Protein AF-A0A6M6JNQ4-F1 (afdb_monomer)

Structure (mmCIF, N/CA/C/O backbone):
data_AF-A0A6M6JNQ4-F1
#
_entry.id   AF-A0A6M6JNQ4-F1
#
loop_
_atom_site.group_PDB
_atom_site.id
_atom_site.type_symbol
_atom_site.label_atom_id
_atom_site.label_alt_id
_atom_site.label_comp_id
_atom_site.label_asym_id
_atom_site.label_entity_id
_atom_site.label_seq_id
_atom_site.pdbx_PDB_ins_code
_atom_site.Cartn_x
_atom_site.Cartn_y
_atom_site.Cartn_z
_atom_site.occupancy
_atom_site.B_iso_or_equiv
_atom_site.auth_seq_id
_atom_site.auth_comp_id
_atom_site.auth_asym_id
_atom_site.auth_atom_id
_atom_site.pdbx_PDB_model_num
ATOM 1 N N . MET A 1 1 ? 28.842 7.519 -30.027 1.00 63.94 1 MET A N 1
ATOM 2 C CA . MET A 1 1 ? 27.391 7.790 -29.878 1.00 63.94 1 MET A CA 1
ATOM 3 C C . MET A 1 1 ? 26.621 6.538 -29.462 1.00 63.94 1 MET A C 1
ATOM 5 O O . MET A 1 1 ? 26.000 6.592 -28.413 1.00 63.94 1 MET A O 1
ATOM 9 N N . LYS A 1 2 ? 26.711 5.414 -30.199 1.00 70.25 2 LYS A N 1
ATOM 10 C CA . LYS A 1 2 ? 26.068 4.129 -29.838 1.00 70.25 2 LYS A CA 1
ATOM 11 C C . LYS A 1 2 ? 26.376 3.657 -28.403 1.00 70.25 2 LYS A C 1
ATOM 13 O O . LYS A 1 2 ? 25.446 3.367 -27.665 1.00 70.25 2 LYS A O 1
ATOM 18 N N . GLU A 1 3 ? 27.641 3.675 -27.976 1.00 72.00 3 GLU A N 1
ATOM 19 C CA . GLU A 1 3 ? 28.009 3.236 -26.615 1.00 72.00 3 GLU A CA 1
ATOM 20 C C . GLU A 1 3 ? 27.429 4.109 -25.495 1.00 72.00 3 GLU A C 1
ATOM 22 O O . GLU A 1 3 ? 26.995 3.590 -24.475 1.00 72.00 3 GLU A O 1
ATOM 27 N N . ILE A 1 4 ? 27.339 5.426 -25.703 1.00 77.56 4 ILE A N 1
ATOM 28 C CA . ILE A 1 4 ? 26.764 6.359 -24.718 1.00 77.56 4 ILE A CA 1
ATOM 29 C C . ILE A 1 4 ? 25.262 6.091 -24.533 1.00 77.56 4 ILE A C 1
ATOM 31 O O . ILE A 1 4 ? 24.752 6.177 -23.420 1.00 77.56 4 ILE A O 1
ATOM 35 N N . VAL A 1 5 ? 24.554 5.743 -25.612 1.00 78.62 5 VAL A N 1
ATOM 36 C CA . VAL A 1 5 ? 23.125 5.397 -25.556 1.00 78.62 5 VAL A CA 1
ATOM 37 C C . VAL A 1 5 ? 22.916 4.068 -24.827 1.00 78.62 5 VAL A C 1
ATOM 39 O O . VAL A 1 5 ? 22.045 3.996 -23.969 1.00 78.62 5 VAL A O 1
ATOM 42 N N . MET A 1 6 ? 23.742 3.051 -25.101 1.00 77.19 6 MET A N 1
ATOM 43 C CA . MET A 1 6 ? 23.665 1.754 -24.408 1.00 77.19 6 MET A CA 1
ATOM 44 C C . MET A 1 6 ? 23.973 1.883 -22.913 1.00 77.19 6 MET A C 1
ATOM 46 O O . MET A 1 6 ? 23.248 1.332 -22.091 1.00 77.19 6 MET A O 1
ATOM 50 N N . ALA A 1 7 ? 25.006 2.653 -22.558 1.00 78.56 7 ALA A N 1
ATOM 51 C CA . ALA A 1 7 ? 25.358 2.914 -21.166 1.00 78.56 7 ALA A CA 1
ATOM 52 C C . ALA A 1 7 ? 24.246 3.671 -20.423 1.00 78.56 7 ALA A C 1
ATOM 54 O O . ALA A 1 7 ? 23.930 3.334 -19.289 1.00 78.56 7 ALA A O 1
ATOM 55 N N . ARG A 1 8 ? 23.614 4.668 -21.060 1.00 77.56 8 ARG A N 1
ATOM 56 C CA . ARG A 1 8 ? 22.507 5.425 -20.452 1.00 77.56 8 ARG A CA 1
ATOM 57 C C . ARG A 1 8 ? 21.270 4.562 -20.210 1.00 77.56 8 ARG A C 1
ATOM 59 O O . ARG A 1 8 ? 20.615 4.743 -19.192 1.00 77.56 8 ARG A O 1
ATOM 66 N N . ILE A 1 9 ? 20.954 3.676 -21.151 1.00 73.75 9 ILE A N 1
ATOM 67 C CA . ILE A 1 9 ? 19.813 2.766 -21.043 1.00 73.75 9 ILE A CA 1
ATOM 68 C C . ILE A 1 9 ? 20.052 1.782 -19.890 1.00 73.75 9 ILE A C 1
ATOM 70 O O . ILE A 1 9 ? 19.277 1.806 -18.946 1.00 73.75 9 ILE A O 1
ATOM 74 N N . GLY A 1 10 ? 21.197 1.086 -19.860 1.00 74.50 10 GLY A N 1
ATOM 75 C CA . GLY A 1 10 ? 21.513 0.140 -18.777 1.00 74.50 10 GLY A CA 1
ATOM 76 C C . GLY A 1 10 ? 21.550 0.750 -17.369 1.00 74.50 10 GLY A C 1
ATOM 77 O O . GLY A 1 10 ? 21.213 0.084 -16.397 1.00 74.50 10 GLY A O 1
ATOM 78 N N . VAL A 1 11 ? 21.911 2.031 -17.236 1.00 80.31 11 VAL A N 1
ATOM 79 C CA . VAL A 1 11 ? 21.810 2.747 -15.950 1.00 80.31 11 VAL A CA 1
ATOM 80 C C . VAL A 1 11 ? 20.349 2.942 -15.527 1.00 80.31 11 VAL A C 1
ATOM 82 O O . VAL A 1 11 ? 20.041 2.882 -14.341 1.00 80.31 11 VAL A O 1
ATOM 85 N N . GLN A 1 12 ? 19.443 3.156 -16.482 1.00 78.44 12 GLN A N 1
ATOM 86 C CA . GLN A 1 12 ? 18.033 3.421 -16.211 1.00 78.44 12 GLN A CA 1
ATOM 87 C C . GLN A 1 12 ? 17.273 2.168 -15.750 1.00 78.44 12 GLN A C 1
ATOM 89 O O . GLN A 1 12 ? 16.440 2.278 -14.851 1.00 78.44 12 GLN A O 1
ATOM 94 N N . SER A 1 13 ? 17.546 0.986 -16.318 1.00 77.06 13 SER A N 1
ATOM 95 C CA . SER A 1 13 ? 16.943 -0.268 -15.829 1.00 77.06 13 SER A CA 1
ATOM 96 C C . SER A 1 13 ? 17.433 -0.647 -14.434 1.00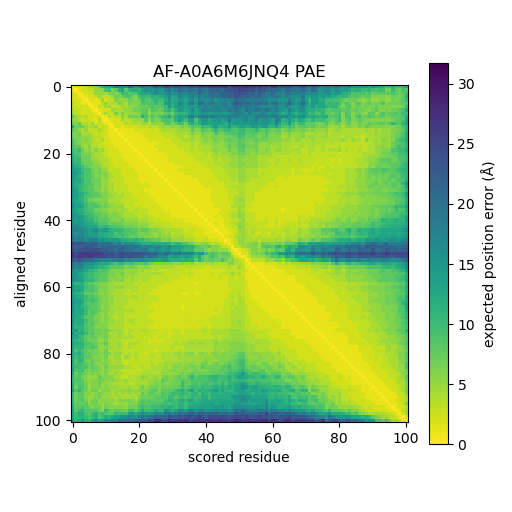 77.06 13 SER A C 1
ATOM 98 O O . SER A 1 13 ? 16.626 -1.070 -13.606 1.00 77.06 13 SER A O 1
ATOM 100 N N . GLU A 1 14 ? 18.722 -0.451 -14.144 1.00 81.31 14 GLU A N 1
ATOM 101 C CA . GLU A 1 14 ? 19.283 -0.696 -12.812 1.00 81.31 14 GLU A CA 1
ATOM 102 C C . GLU A 1 14 ? 18.672 0.243 -11.763 1.00 81.31 14 GLU A C 1
ATOM 104 O O . GLU A 1 14 ? 18.224 -0.210 -10.710 1.00 81.31 14 GLU A O 1
ATOM 109 N N . GLU A 1 15 ? 18.554 1.537 -12.079 1.00 84.50 15 GLU A N 1
ATOM 110 C CA . GLU A 1 15 ? 17.893 2.513 -11.207 1.00 84.50 15 GLU A CA 1
ATOM 111 C C . GLU A 1 15 ? 16.427 2.126 -10.948 1.00 84.50 15 GLU A C 1
ATOM 113 O O . GLU A 1 15 ? 15.974 2.155 -9.803 1.00 84.50 15 GLU A O 1
ATOM 118 N N . LEU A 1 16 ? 15.690 1.691 -11.979 1.00 82.62 16 LEU A N 1
ATOM 119 C CA . LEU A 1 16 ? 14.311 1.212 -11.828 1.00 82.62 16 LEU A CA 1
ATOM 120 C C . LEU A 1 16 ? 14.209 -0.023 -10.924 1.00 82.62 16 LEU A C 1
ATOM 122 O O . LEU A 1 16 ? 13.314 -0.078 -10.079 1.00 82.62 16 LEU A O 1
ATOM 126 N N . ARG A 1 17 ? 15.123 -0.989 -11.061 1.00 82.44 17 ARG A N 1
ATOM 127 C CA . ARG A 1 17 ? 15.189 -2.179 -10.198 1.00 82.44 17 ARG A CA 1
ATOM 128 C C . ARG A 1 17 ? 15.449 -1.811 -8.744 1.00 82.44 17 ARG A C 1
ATOM 130 O O . ARG A 1 17 ? 14.775 -2.312 -7.841 1.00 82.44 17 ARG A O 1
ATOM 137 N N . GLU A 1 18 ? 16.395 -0.906 -8.515 1.00 87.44 18 GLU A N 1
ATOM 138 C CA . GLU A 1 18 ? 16.707 -0.420 -7.177 1.00 87.44 18 GLU A CA 1
ATOM 139 C C . GLU A 1 18 ? 15.492 0.278 -6.547 1.00 87.44 18 GLU A C 1
ATOM 141 O O . GLU A 1 18 ? 15.141 -0.006 -5.398 1.00 87.44 18 GLU A O 1
ATOM 146 N N . GLN A 1 19 ? 14.808 1.152 -7.295 1.00 86.12 19 GLN A N 1
ATOM 147 C CA . GLN A 1 19 ? 13.601 1.819 -6.802 1.00 86.12 19 GLN A CA 1
ATOM 148 C C . GLN A 1 19 ? 12.446 0.835 -6.556 1.00 86.12 19 GLN A C 1
ATOM 150 O O . GLN A 1 19 ? 11.778 0.956 -5.530 1.00 86.12 19 GLN A O 1
ATOM 155 N N . SER A 1 20 ? 12.240 -0.163 -7.428 1.00 84.31 20 SER A N 1
ATOM 156 C CA . SER A 1 20 ? 11.249 -1.239 -7.231 1.00 84.31 20 SER A CA 1
ATOM 157 C C . SER A 1 20 ? 11.480 -1.965 -5.901 1.00 84.31 20 SER A C 1
ATOM 159 O O . SER A 1 20 ? 10.584 -2.041 -5.057 1.00 84.31 20 SER A O 1
ATOM 161 N N . SER A 1 21 ? 12.722 -2.396 -5.654 1.00 86.69 21 SER A N 1
ATOM 162 C CA . SER A 1 21 ? 13.121 -3.067 -4.411 1.00 86.69 21 SER A CA 1
ATOM 163 C C . SER A 1 21 ? 12.893 -2.189 -3.175 1.00 86.69 21 SER A C 1
ATOM 165 O O . SER A 1 21 ? 12.316 -2.637 -2.180 1.00 86.69 21 SER A O 1
ATOM 167 N N . ARG A 1 22 ? 13.269 -0.904 -3.242 1.00 88.81 22 ARG A N 1
ATOM 168 C CA . ARG A 1 22 ? 13.029 0.064 -2.158 1.00 88.81 22 ARG A CA 1
ATOM 169 C C . ARG A 1 22 ? 11.538 0.240 -1.861 1.00 88.81 22 ARG A C 1
ATOM 171 O O . ARG A 1 22 ? 11.162 0.282 -0.690 1.00 88.81 22 ARG A O 1
ATOM 178 N N . VAL A 1 23 ? 10.691 0.306 -2.887 1.00 85.56 23 VAL A N 1
ATOM 179 C CA . VAL A 1 23 ? 9.235 0.417 -2.71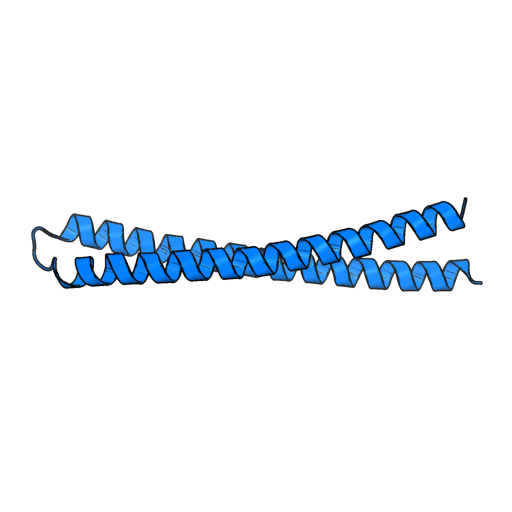6 1.00 85.56 23 VAL A CA 1
ATOM 180 C C . VAL A 1 23 ? 8.638 -0.861 -2.133 1.00 85.56 23 VAL A C 1
ATOM 182 O O . VAL A 1 23 ? 7.809 -0.768 -1.232 1.00 85.56 23 VAL A O 1
ATOM 185 N N . ALA A 1 24 ? 9.088 -2.044 -2.556 1.00 85.12 24 ALA A N 1
ATOM 186 C CA . ALA A 1 24 ? 8.633 -3.313 -1.984 1.00 85.12 24 ALA A CA 1
ATOM 187 C C . ALA A 1 24 ? 8.981 -3.437 -0.487 1.00 85.12 24 ALA A C 1
ATOM 189 O O . ALA A 1 24 ? 8.134 -3.817 0.329 1.00 85.12 24 ALA A O 1
ATOM 190 N N . MET A 1 25 ? 10.204 -3.048 -0.105 1.00 89.12 25 MET A N 1
ATOM 191 C CA . MET A 1 25 ? 10.609 -2.988 1.304 1.00 89.12 25 MET A CA 1
ATOM 192 C C . MET A 1 25 ? 9.752 -1.990 2.093 1.00 89.12 25 MET A C 1
ATOM 194 O O . MET A 1 25 ? 9.239 -2.332 3.156 1.00 89.12 25 MET A O 1
ATOM 198 N N . GLY A 1 26 ? 9.532 -0.789 1.548 1.00 89.12 26 GLY A N 1
ATOM 199 C CA . GLY A 1 26 ? 8.674 0.221 2.171 1.00 89.12 26 GLY A CA 1
ATOM 200 C C . GLY A 1 26 ? 7.212 -0.222 2.306 1.00 89.12 26 GLY A C 1
ATOM 201 O O . GLY A 1 26 ? 6.586 0.060 3.325 1.00 89.12 26 GLY A O 1
ATOM 202 N N . SER A 1 27 ? 6.669 -0.958 1.326 1.00 87.56 27 SER A N 1
ATOM 203 C CA . SER A 1 27 ? 5.320 -1.546 1.401 1.00 87.56 27 SER A CA 1
ATOM 204 C C . SER A 1 27 ? 5.206 -2.516 2.575 1.00 87.56 27 SER A C 1
ATOM 206 O O . SER A 1 27 ? 4.245 -2.462 3.345 1.00 87.56 27 SER A O 1
ATOM 208 N N . THR A 1 28 ? 6.224 -3.362 2.750 1.00 88.62 28 THR A N 1
ATOM 209 C CA . THR A 1 28 ? 6.286 -4.323 3.857 1.00 88.62 28 THR A CA 1
ATOM 210 C C . THR A 1 28 ? 6.308 -3.591 5.200 1.00 88.62 28 THR A C 1
ATOM 212 O O . THR A 1 28 ? 5.488 -3.877 6.069 1.00 88.62 28 THR A O 1
ATOM 215 N N . GLU A 1 29 ? 7.165 -2.575 5.343 1.00 93.75 29 GLU A N 1
ATOM 216 C CA . GLU A 1 29 ? 7.257 -1.773 6.570 1.00 93.75 29 GLU A CA 1
ATOM 217 C C . GLU A 1 29 ? 5.936 -1.057 6.899 1.00 93.75 29 GLU A C 1
ATOM 219 O O . GLU A 1 29 ? 5.458 -1.100 8.035 1.00 93.75 29 GLU A O 1
ATOM 224 N N . VAL A 1 30 ? 5.297 -0.434 5.904 1.00 92.00 30 VAL A N 1
ATOM 225 C CA . VAL A 1 30 ? 4.000 0.233 6.091 1.00 92.00 30 VAL A CA 1
ATOM 226 C C . VAL A 1 30 ? 2.913 -0.768 6.468 1.00 92.00 30 VAL A C 1
ATOM 228 O O . VAL A 1 30 ? 2.108 -0.488 7.359 1.00 92.00 30 VAL A O 1
ATOM 231 N N . THR A 1 31 ? 2.899 -1.941 5.840 1.00 91.38 31 THR A N 1
ATOM 232 C CA . THR A 1 31 ? 1.946 -3.011 6.151 1.00 91.38 31 THR A CA 1
ATOM 233 C C . THR A 1 31 ? 2.103 -3.488 7.591 1.00 91.38 31 THR A C 1
ATOM 235 O O . THR A 1 31 ? 1.106 -3.580 8.311 1.00 91.38 31 THR A O 1
ATOM 238 N N . ASP A 1 32 ? 3.334 -3.698 8.053 1.00 95.31 32 ASP A N 1
ATOM 239 C CA . ASP A 1 32 ? 3.619 -4.095 9.433 1.00 95.31 32 ASP A CA 1
ATOM 240 C C . ASP A 1 32 ? 3.170 -3.030 10.442 1.00 95.31 32 ASP A C 1
ATOM 242 O O . ASP A 1 32 ? 2.532 -3.346 11.453 1.00 95.31 32 ASP A O 1
ATOM 246 N N . ILE A 1 33 ? 3.431 -1.752 10.150 1.00 96.12 33 ILE A N 1
ATOM 247 C CA . ILE A 1 33 ? 2.976 -0.632 10.984 1.00 96.12 33 ILE A CA 1
ATOM 248 C C . ILE A 1 33 ? 1.446 -0.589 11.045 1.00 96.12 33 ILE A C 1
ATOM 250 O O . ILE A 1 33 ? 0.882 -0.489 12.138 1.00 96.12 33 ILE A O 1
ATOM 254 N N . LEU A 1 34 ? 0.764 -0.686 9.900 1.00 96.25 34 LEU A N 1
ATOM 255 C CA . LEU A 1 34 ? -0.699 -0.672 9.834 1.00 96.25 34 LEU A CA 1
ATOM 256 C C . LEU A 1 34 ? -1.309 -1.852 10.588 1.00 96.25 34 LEU A C 1
ATOM 258 O O . LEU A 1 34 ? -2.276 -1.661 11.327 1.00 96.25 34 LEU A O 1
ATOM 262 N N . ASN A 1 35 ? -0.731 -3.045 10.457 1.00 94.88 35 ASN A N 1
ATOM 263 C CA . ASN A 1 35 ? -1.181 -4.239 11.166 1.00 94.88 35 ASN A CA 1
ATOM 264 C C . ASN A 1 35 ? -1.023 -4.079 12.681 1.00 94.88 35 ASN A C 1
ATOM 266 O O . ASN A 1 35 ? -1.962 -4.364 13.428 1.00 94.88 35 ASN A O 1
ATOM 270 N N . ARG A 1 36 ? 0.119 -3.553 13.141 1.00 96.56 36 ARG A N 1
ATOM 271 C CA . ARG A 1 36 ? 0.357 -3.279 14.564 1.00 96.56 36 ARG A CA 1
ATOM 272 C C . ARG A 1 36 ? -0.654 -2.279 15.125 1.00 96.56 36 ARG A C 1
ATOM 274 O O . ARG A 1 36 ? -1.308 -2.576 16.122 1.00 96.56 36 ARG A O 1
ATOM 281 N N . LEU A 1 37 ? -0.818 -1.127 14.471 1.00 95.44 37 LEU A N 1
ATOM 282 C CA . LEU A 1 37 ? -1.761 -0.090 14.909 1.00 95.44 37 LEU A CA 1
ATOM 283 C C . LEU A 1 37 ? -3.205 -0.602 14.901 1.00 95.44 37 LEU A C 1
ATOM 285 O O . LEU A 1 37 ? -3.966 -0.345 15.831 1.00 95.44 37 LEU A O 1
ATOM 289 N N . THR A 1 38 ? -3.572 -1.381 13.884 1.00 95.31 38 THR A N 1
ATOM 290 C CA . THR A 1 38 ? -4.895 -2.006 13.798 1.00 95.31 38 THR A CA 1
ATOM 291 C C . THR A 1 38 ? -5.113 -2.996 14.948 1.00 95.31 38 THR A C 1
ATOM 293 O O . THR A 1 38 ? -6.182 -3.007 15.551 1.00 95.31 38 THR A O 1
ATOM 296 N N . GLY A 1 39 ? -4.104 -3.785 15.323 1.00 95.19 39 GLY A N 1
ATOM 297 C CA . GLY A 1 39 ? -4.185 -4.669 16.488 1.00 95.19 39 GLY A CA 1
ATOM 298 C C . GLY A 1 39 ? -4.385 -3.910 17.806 1.00 95.19 39 GLY A C 1
ATOM 299 O O . GLY A 1 39 ? -5.272 -4.254 18.589 1.00 95.19 39 GLY A O 1
ATOM 300 N N . GLU A 1 40 ? -3.605 -2.848 18.029 1.00 93.06 40 GLU A N 1
ATOM 301 C CA . GLU A 1 40 ? -3.686 -2.003 19.232 1.00 93.06 40 GLU A CA 1
ATOM 302 C C . GLU A 1 40 ? -5.067 -1.341 19.374 1.00 93.06 40 GLU A C 1
ATOM 304 O O . GLU A 1 40 ? -5.694 -1.412 20.435 1.00 93.06 40 GLU A O 1
ATOM 309 N N . ILE A 1 41 ? -5.582 -0.744 18.295 1.00 91.00 41 ILE A N 1
ATOM 310 C CA . ILE A 1 41 ? -6.894 -0.084 18.304 1.00 91.00 41 ILE A CA 1
ATOM 311 C C . ILE A 1 41 ? -8.026 -1.118 18.376 1.00 91.00 41 ILE A C 1
ATOM 313 O O . ILE A 1 41 ? -9.017 -0.889 19.068 1.00 91.00 41 ILE A O 1
ATOM 317 N N . GLY A 1 42 ? -7.881 -2.276 17.725 1.00 90.62 42 GLY A N 1
ATOM 318 C CA . GLY A 1 42 ? -8.871 -3.353 17.754 1.00 90.62 42 GLY A CA 1
ATOM 319 C C . GLY A 1 42 ? -9.117 -3.901 19.163 1.00 90.62 42 GLY A C 1
ATOM 320 O O . GLY A 1 42 ? -10.263 -4.162 19.533 1.00 90.62 42 GLY A O 1
ATOM 321 N N . ALA A 1 43 ? -8.071 -3.998 19.989 1.0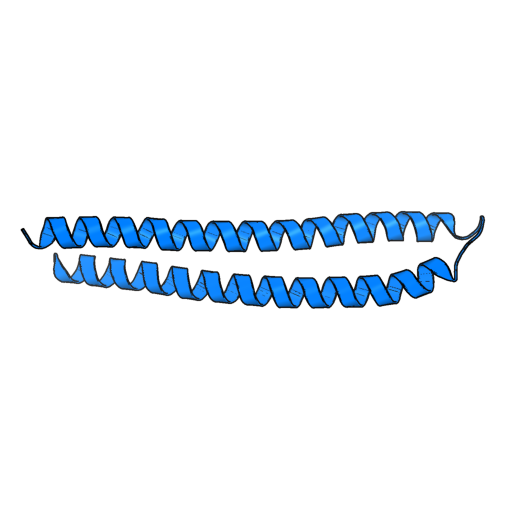0 90.06 43 ALA A N 1
ATOM 322 C CA . ALA A 1 43 ? -8.213 -4.374 21.396 1.00 90.06 43 ALA A CA 1
ATOM 323 C C . ALA A 1 43 ? -9.051 -3.348 22.186 1.00 90.06 43 ALA A C 1
ATOM 325 O O . ALA A 1 43 ? -9.936 -3.726 22.958 1.00 90.06 43 ALA A O 1
ATOM 326 N N . LEU A 1 44 ? -8.828 -2.049 21.948 1.00 86.06 44 LEU A N 1
ATOM 327 C CA . LEU A 1 44 ? -9.629 -0.978 22.548 1.00 86.06 44 LEU A CA 1
ATOM 328 C C . LEU A 1 44 ? -11.080 -1.020 22.046 1.00 86.06 44 LEU A C 1
ATOM 330 O O . LEU A 1 44 ? -12.008 -0.950 22.854 1.00 86.06 44 LEU A O 1
ATOM 334 N N . ALA A 1 45 ? -11.274 -1.216 20.740 1.00 86.50 45 ALA A N 1
ATOM 335 C CA . ALA A 1 45 ? -12.579 -1.318 20.094 1.00 86.50 45 ALA A CA 1
ATOM 336 C C . ALA A 1 45 ? -13.437 -2.447 20.669 1.00 86.50 45 ALA A C 1
ATOM 338 O O . ALA A 1 45 ? -14.635 -2.267 20.886 1.00 86.50 45 ALA A O 1
ATOM 339 N N . ALA A 1 46 ? -12.819 -3.595 20.953 1.00 86.12 46 ALA A N 1
ATOM 340 C CA . ALA A 1 46 ? -13.488 -4.725 21.581 1.00 86.12 46 ALA A CA 1
ATOM 341 C C . ALA A 1 46 ? -13.871 -4.439 23.044 1.00 86.12 46 ALA A C 1
ATOM 343 O O . ALA A 1 46 ? -14.853 -4.988 23.535 1.00 86.12 46 ALA A O 1
ATOM 344 N N . SER A 1 47 ? -13.128 -3.585 23.752 1.00 85.12 47 SER A N 1
ATOM 345 C CA . SER A 1 47 ? -13.443 -3.217 25.141 1.00 85.12 47 SER A CA 1
ATOM 346 C C . SER A 1 47 ? -14.542 -2.151 25.254 1.00 85.12 47 SER A C 1
ATOM 348 O O . SER A 1 47 ? -15.290 -2.125 26.230 1.00 85.12 47 SER A O 1
ATOM 350 N N . TRP A 1 48 ? -14.668 -1.282 24.248 1.00 77.19 48 TRP A N 1
ATOM 351 C CA . TRP A 1 48 ? -15.654 -0.203 24.186 1.00 77.19 48 TRP A CA 1
ATOM 352 C C . TRP A 1 48 ? -16.853 -0.611 23.324 1.00 77.19 48 TRP A C 1
ATOM 354 O O . TRP A 1 48 ? -16.999 -0.180 22.180 1.00 77.19 48 TRP A O 1
ATOM 364 N N . GLN A 1 49 ? -17.721 -1.452 23.892 1.00 75.31 49 GLN A N 1
ATOM 365 C CA . GLN A 1 49 ? -18.991 -1.868 23.286 1.00 75.31 49 GLN A CA 1
ATOM 366 C C . GLN A 1 49 ? -20.188 -1.204 23.992 1.00 75.31 49 GLN A C 1
ATOM 368 O O . GLN A 1 49 ? -20.186 -1.037 25.211 1.00 75.31 49 GLN A O 1
ATOM 373 N N . GLY A 1 50 ? -21.233 -0.848 23.234 1.00 72.88 50 GLY A N 1
ATOM 374 C CA . GLY A 1 50 ? -22.508 -0.325 23.754 1.00 72.88 50 GLY A CA 1
ATOM 375 C C . GLY A 1 50 ? -23.029 0.916 23.017 1.00 72.88 50 GLY A C 1
ATOM 376 O O . GLY A 1 50 ? -22.329 1.495 22.189 1.00 72.88 50 GLY A O 1
ATOM 377 N N . ALA A 1 51 ? -24.250 1.356 23.344 1.00 63.72 51 ALA A N 1
ATOM 378 C CA . ALA A 1 51 ? -24.958 2.448 22.652 1.00 63.72 51 ALA A CA 1
ATOM 379 C C . ALA A 1 51 ? -24.236 3.816 22.684 1.00 63.72 51 ALA A C 1
ATOM 381 O O . ALA A 1 51 ? -24.521 4.681 21.868 1.00 63.72 51 ALA A O 1
ATOM 382 N N . ALA A 1 52 ? -23.270 4.011 23.589 1.00 67.75 52 ALA A N 1
ATOM 383 C CA . ALA A 1 52 ? -22.430 5.213 23.640 1.00 67.75 52 ALA A CA 1
ATOM 384 C C . ALA A 1 52 ? -21.156 5.125 22.766 1.00 67.75 52 ALA A C 1
ATOM 386 O O . ALA A 1 52 ? -20.427 6.107 22.652 1.00 67.75 52 ALA A O 1
ATOM 387 N N . SER A 1 53 ? -20.872 3.965 22.158 1.00 83.12 53 SER A N 1
ATOM 388 C CA . SER A 1 53 ? -19.639 3.692 21.395 1.00 83.12 53 SER A CA 1
ATOM 389 C C . SER A 1 53 ? -19.810 3.734 19.871 1.00 83.12 53 SER A C 1
ATOM 391 O O . SER A 1 53 ? -18.823 3.595 19.155 1.00 83.12 53 SER A O 1
ATOM 393 N N . GLU A 1 54 ? -21.022 3.968 19.352 1.00 86.50 54 GLU A N 1
ATOM 394 C CA . GLU A 1 54 ? -21.311 3.961 17.904 1.00 86.50 54 GLU A CA 1
ATOM 395 C C . GLU A 1 54 ? -20.381 4.872 17.096 1.00 86.50 54 GLU A C 1
ATOM 397 O O . GLU A 1 54 ? -19.844 4.456 16.070 1.00 86.50 54 GLU A O 1
ATOM 402 N N . ALA A 1 55 ? -20.130 6.092 17.581 1.00 88.75 55 ALA A N 1
ATOM 403 C CA . ALA A 1 55 ? -19.227 7.025 16.913 1.00 88.75 55 ALA A CA 1
ATOM 404 C C . ALA A 1 55 ? -17.804 6.457 16.802 1.00 88.75 55 ALA A C 1
ATOM 406 O O . ALA A 1 55 ? -17.169 6.586 15.759 1.00 88.75 55 ALA A O 1
ATOM 407 N N . PHE A 1 56 ? -17.315 5.788 17.850 1.00 89.56 56 PHE A N 1
ATOM 408 C CA . PHE A 1 56 ? -16.017 5.124 17.817 1.00 89.56 56 PHE A CA 1
ATOM 409 C C . PHE A 1 56 ? -16.025 3.951 16.828 1.00 89.56 56 PHE A C 1
ATOM 411 O O . PHE A 1 56 ? -15.125 3.859 16.001 1.00 89.56 56 PHE A O 1
ATOM 418 N N . GLN A 1 57 ? -17.054 3.097 16.858 1.00 89.06 57 GLN A N 1
ATOM 419 C CA . GLN A 1 57 ? -17.156 1.944 15.955 1.00 89.06 57 GLN A CA 1
ATOM 420 C C . GLN A 1 57 ? -17.220 2.374 14.478 1.00 89.06 57 GLN A C 1
ATOM 422 O O . GLN A 1 57 ? -16.582 1.753 13.630 1.00 89.06 57 GLN A O 1
ATOM 427 N N . SER A 1 58 ? -17.900 3.485 14.169 1.00 91.38 58 SER A N 1
ATOM 428 C CA . SER A 1 58 ? -17.893 4.083 12.825 1.00 91.38 58 SER A CA 1
ATOM 429 C C . SER A 1 58 ? -16.486 4.510 12.403 1.00 91.38 58 SER A C 1
ATOM 431 O O . SER A 1 58 ? -16.023 4.142 11.325 1.00 91.38 58 SER A O 1
ATOM 433 N N . ARG A 1 59 ? -15.763 5.237 13.268 1.00 92.81 59 ARG A N 1
ATOM 434 C CA . ARG A 1 59 ? -14.372 5.643 12.996 1.00 92.81 59 ARG A CA 1
ATOM 435 C C . ARG A 1 59 ? -13.433 4.448 12.877 1.00 92.81 59 ARG A C 1
ATOM 437 O O . ARG A 1 59 ? -12.495 4.477 12.088 1.00 92.81 59 ARG A O 1
ATOM 444 N N . TRP A 1 60 ? -13.698 3.387 13.631 1.00 93.25 60 TRP A N 1
ATOM 445 C CA . TRP A 1 60 ? -12.940 2.149 13.564 1.00 93.25 60 TRP A CA 1
ATOM 446 C C . TRP A 1 60 ? -13.151 1.406 12.239 1.00 93.25 60 TRP A C 1
ATOM 448 O O . TRP A 1 60 ? -12.197 0.885 11.660 1.00 93.25 60 TRP A O 1
ATOM 458 N N . ALA A 1 61 ? -14.377 1.385 11.714 1.00 93.38 61 ALA A N 1
ATOM 459 C CA . ALA A 1 61 ? -14.658 0.846 10.385 1.00 93.38 61 ALA A CA 1
ATOM 460 C C . ALA A 1 61 ? -13.986 1.679 9.276 1.00 93.38 61 ALA A C 1
ATOM 462 O O . ALA A 1 61 ? -13.371 1.113 8.373 1.00 93.38 61 ALA A O 1
ATOM 463 N N . GLU A 1 62 ? -14.039 3.014 9.379 1.00 95.88 62 GLU A N 1
ATOM 464 C CA . GLU A 1 62 ? -13.337 3.931 8.465 1.00 95.88 62 GLU A CA 1
ATOM 465 C C . GLU A 1 62 ? -11.822 3.680 8.463 1.00 95.88 62 GLU A C 1
ATOM 467 O O . GLU A 1 62 ? -11.214 3.579 7.396 1.00 95.88 62 GLU A O 1
ATOM 472 N N . TRP A 1 63 ? -11.218 3.520 9.645 1.00 95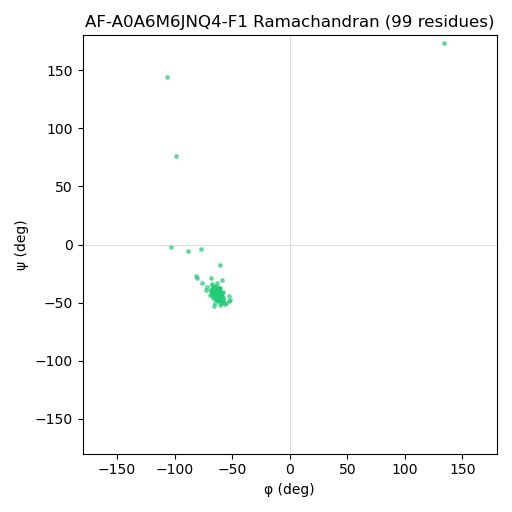.00 63 TRP A N 1
ATOM 473 C CA . TRP A 1 63 ? -9.800 3.183 9.777 1.00 95.00 63 TRP A CA 1
ATOM 474 C C . TRP A 1 63 ? -9.452 1.877 9.058 1.00 95.00 63 TRP A C 1
ATOM 476 O O . TRP A 1 63 ? -8.513 1.855 8.267 1.00 95.00 63 TRP A O 1
ATOM 486 N N . GLN A 1 64 ? -10.206 0.799 9.303 1.00 95.38 64 GLN A N 1
ATOM 487 C CA . GLN A 1 64 ? -9.931 -0.510 8.698 1.00 95.38 64 GLN A CA 1
ATOM 488 C C . GLN A 1 64 ? -9.994 -0.448 7.168 1.00 95.38 64 GLN A C 1
A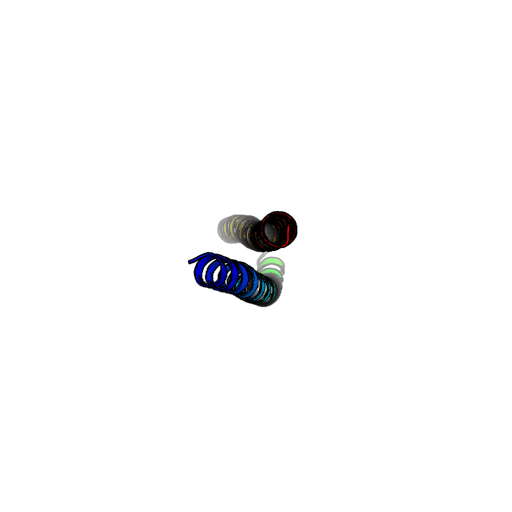TOM 490 O O . GLN A 1 64 ? -9.107 -0.970 6.493 1.00 95.38 64 GLN A O 1
ATOM 495 N N . ALA A 1 65 ? -11.001 0.238 6.619 1.00 97.31 65 ALA A N 1
ATOM 496 C CA . ALA A 1 65 ? -11.116 0.441 5.178 1.00 97.31 65 ALA A CA 1
ATOM 497 C C . ALA A 1 65 ? -9.938 1.257 4.615 1.00 97.31 65 ALA A C 1
ATOM 499 O O . ALA A 1 65 ? -9.391 0.915 3.566 1.00 97.31 65 ALA A O 1
ATOM 500 N N . GLY A 1 66 ? -9.513 2.309 5.323 1.00 97.19 66 GLY A N 1
ATOM 501 C CA . GLY A 1 66 ? -8.356 3.119 4.942 1.00 97.19 66 GLY A CA 1
ATOM 502 C C . GLY A 1 66 ? -7.043 2.334 4.974 1.00 97.19 66 GLY A C 1
ATOM 503 O O . GLY A 1 66 ? -6.271 2.393 4.019 1.00 97.19 66 GLY A O 1
ATOM 504 N N . ALA A 1 67 ? -6.810 1.545 6.025 1.00 95.56 67 ALA A N 1
ATOM 505 C CA . ALA A 1 67 ? -5.623 0.701 6.151 1.00 95.56 67 ALA A CA 1
ATOM 506 C C . ALA A 1 67 ? -5.531 -0.316 5.002 1.00 95.56 67 ALA A C 1
ATOM 508 O O . ALA A 1 67 ? -4.475 -0.449 4.386 1.00 95.56 67 ALA A O 1
ATOM 509 N N . GLN A 1 68 ? -6.649 -0.959 4.649 1.00 94.75 68 GLN A N 1
ATOM 510 C CA . GLN A 1 68 ? -6.715 -1.872 3.503 1.00 94.75 68 GLN A CA 1
ATOM 511 C C . GLN A 1 68 ? -6.427 -1.164 2.173 1.00 94.75 68 GLN A C 1
ATOM 513 O O . GLN A 1 68 ? -5.713 -1.709 1.333 1.00 94.75 68 GLN A O 1
ATOM 518 N N . GLN A 1 69 ? -6.940 0.055 1.974 1.00 96.50 69 GLN A N 1
ATOM 519 C CA . GLN A 1 69 ? -6.651 0.832 0.763 1.00 96.50 69 GLN A CA 1
ATOM 520 C C . GLN A 1 69 ? -5.169 1.193 0.646 1.00 96.50 69 GLN A C 1
ATOM 522 O O . GLN A 1 69 ? -4.615 1.105 -0.447 1.00 96.50 69 GLN A O 1
ATOM 527 N N . VAL A 1 70 ? -4.521 1.572 1.751 1.00 94.44 70 VAL A N 1
ATOM 528 C CA . VAL A 1 70 ? -3.085 1.883 1.752 1.00 94.44 70 VAL A CA 1
ATOM 529 C C . VAL A 1 70 ? -2.260 0.640 1.429 1.00 94.44 70 VAL A C 1
ATOM 531 O O . VAL A 1 70 ? -1.397 0.716 0.558 1.00 94.44 70 VAL A O 1
ATOM 534 N N . GLN A 1 71 ? -2.553 -0.500 2.064 1.00 90.88 71 GLN A N 1
ATOM 535 C CA . GLN A 1 71 ? -1.874 -1.772 1.773 1.00 90.88 71 GLN A CA 1
ATOM 536 C C . GLN A 1 71 ? -2.000 -2.134 0.286 1.00 90.88 71 GLN A C 1
ATOM 538 O O . GLN A 1 71 ? -0.996 -2.304 -0.401 1.00 90.88 71 GLN A O 1
ATOM 543 N N . ALA A 1 72 ? -3.223 -2.119 -0.255 1.00 92.31 72 ALA A N 1
ATOM 544 C CA . ALA A 1 72 ? -3.461 -2.423 -1.664 1.00 92.31 72 ALA A CA 1
ATOM 545 C C . ALA A 1 72 ? -2.759 -1.442 -2.622 1.00 92.31 72 ALA A C 1
ATOM 547 O O . ALA A 1 72 ? -2.261 -1.846 -3.672 1.00 92.31 72 ALA A O 1
ATOM 548 N N . ALA A 1 73 ? -2.714 -0.148 -2.292 1.00 91.62 73 ALA A N 1
ATOM 549 C CA . ALA A 1 73 ? -2.036 0.851 -3.114 1.00 91.62 73 ALA A CA 1
ATOM 550 C C . ALA A 1 73 ? -0.516 0.626 -3.163 1.00 91.62 73 ALA A C 1
ATOM 552 O O . ALA A 1 73 ? 0.080 0.749 -4.235 1.00 91.62 73 ALA A O 1
ATOM 553 N N . MET A 1 74 ? 0.095 0.277 -2.028 1.00 87.88 74 MET A N 1
ATOM 554 C CA . MET A 1 74 ? 1.529 -0.004 -1.949 1.00 87.88 74 MET A CA 1
ATOM 555 C C . MET A 1 74 ? 1.896 -1.284 -2.707 1.00 87.88 74 MET A C 1
ATOM 557 O O . MET A 1 74 ? 2.846 -1.271 -3.490 1.00 87.88 74 MET A O 1
ATOM 561 N N . ASP A 1 75 ? 1.096 -2.344 -2.571 1.00 86.88 75 ASP A N 1
ATOM 562 C CA . ASP A 1 75 ? 1.290 -3.594 -3.316 1.00 86.88 75 ASP A CA 1
ATOM 563 C C . ASP A 1 75 ? 1.171 -3.379 -4.830 1.00 86.88 75 ASP A C 1
ATOM 565 O O . ASP A 1 75 ? 2.035 -3.806 -5.599 1.00 86.88 75 ASP A O 1
ATOM 569 N N . ASN A 1 76 ? 0.145 -2.643 -5.270 1.00 89.81 76 ASN A N 1
ATOM 570 C CA . ASN A 1 76 ? -0.038 -2.309 -6.683 1.00 89.81 76 ASN A CA 1
ATOM 571 C C . ASN A 1 76 ? 1.135 -1.490 -7.242 1.00 89.81 76 ASN A C 1
ATOM 573 O O . ASN A 1 76 ? 1.555 -1.719 -8.377 1.00 89.81 76 ASN A O 1
ATOM 577 N N . MET A 1 77 ? 1.674 -0.548 -6.460 1.00 85.06 77 MET A N 1
ATOM 578 C CA . MET A 1 77 ? 2.838 0.242 -6.867 1.00 85.06 77 MET A CA 1
ATOM 579 C C . MET A 1 77 ? 4.094 -0.626 -6.988 1.00 85.06 77 MET A C 1
ATOM 581 O O . MET A 1 77 ? 4.831 -0.489 -7.963 1.00 85.06 77 MET A O 1
ATOM 585 N N . GLY A 1 78 ? 4.317 -1.547 -6.045 1.00 84.19 78 GLY A N 1
ATOM 586 C CA . GLY A 1 78 ? 5.420 -2.507 -6.119 1.00 84.19 78 GLY A CA 1
ATOM 587 C C . GLY A 1 78 ? 5.348 -3.362 -7.387 1.00 84.19 78 GLY A C 1
ATOM 588 O O . GLY A 1 78 ? 6.317 -3.445 -8.138 1.00 84.19 78 GLY A O 1
ATOM 589 N N . VAL A 1 79 ? 4.169 -3.917 -7.689 1.00 87.06 79 VAL A N 1
ATOM 590 C CA . VAL A 1 79 ? 3.941 -4.700 -8.916 1.00 87.06 79 VAL A CA 1
ATOM 591 C C . VAL A 1 79 ? 4.179 -3.863 -10.176 1.00 87.06 79 VAL A C 1
ATOM 59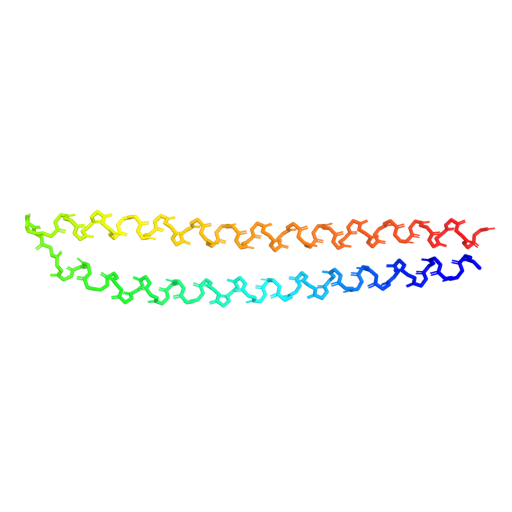3 O O . VAL A 1 79 ? 4.811 -4.339 -11.119 1.00 87.06 79 VAL A O 1
ATOM 596 N N . PHE A 1 80 ? 3.696 -2.619 -10.208 1.00 87.69 80 PHE A N 1
ATOM 597 C CA . PHE A 1 80 ? 3.885 -1.724 -11.350 1.00 87.69 80 PHE A CA 1
ATOM 598 C C . PHE A 1 80 ? 5.368 -1.429 -11.621 1.00 87.69 80 PHE A C 1
ATOM 600 O O . PHE A 1 80 ? 5.805 -1.492 -12.772 1.00 87.69 80 PHE A O 1
ATOM 607 N N . LEU A 1 81 ? 6.149 -1.133 -10.579 1.00 83.38 81 LEU A N 1
ATOM 608 C CA . LEU A 1 81 ? 7.576 -0.833 -10.720 1.00 83.38 81 LEU A CA 1
ATOM 609 C C . LEU A 1 81 ? 8.375 -2.050 -11.192 1.00 83.38 81 LEU A C 1
ATOM 611 O O . LEU A 1 81 ? 9.248 -1.907 -12.046 1.00 83.38 81 LEU A O 1
ATOM 615 N N . GLU A 1 82 ? 8.024 -3.244 -10.722 1.00 83.56 82 GLU A N 1
ATOM 616 C CA . GLU A 1 82 ? 8.657 -4.486 -11.167 1.00 83.56 82 GLU A CA 1
ATOM 617 C C . GLU A 1 82 ? 8.363 -4.794 -12.645 1.00 83.56 82 GLU A C 1
ATOM 619 O O . GLU A 1 82 ? 9.254 -5.156 -13.420 1.00 83.56 82 GLU A O 1
ATOM 624 N N . GLN A 1 83 ? 7.115 -4.582 -13.074 1.00 87.25 83 GLN A N 1
ATOM 625 C CA . GLN A 1 83 ? 6.723 -4.723 -14.479 1.00 87.25 83 GLN A CA 1
ATOM 626 C C . GLN A 1 83 ? 7.435 -3.705 -15.373 1.00 87.25 83 GLN A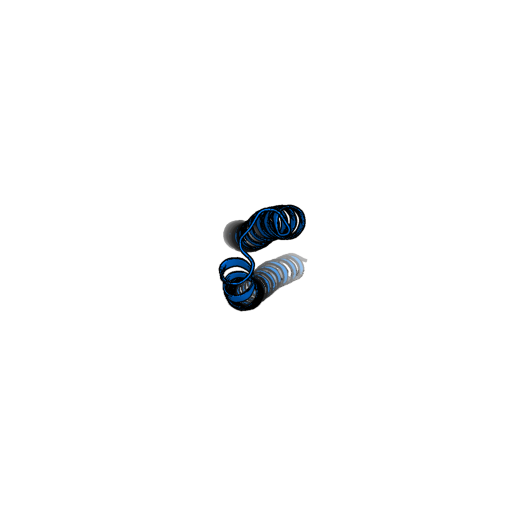 C 1
ATOM 628 O O . GLN A 1 83 ? 7.860 -4.046 -16.483 1.00 87.25 83 GLN A O 1
ATOM 633 N N . ALA A 1 84 ? 7.586 -2.465 -14.899 1.00 82.25 84 ALA A N 1
ATOM 634 C CA . ALA A 1 84 ? 8.336 -1.435 -15.601 1.00 82.25 84 ALA A CA 1
ATOM 635 C C . ALA A 1 84 ? 9.813 -1.832 -15.743 1.00 82.25 84 ALA A C 1
ATOM 637 O O . ALA A 1 84 ? 10.333 -1.798 -16.856 1.00 82.25 84 ALA A O 1
ATOM 638 N N . ALA A 1 85 ? 10.461 -2.283 -14.665 1.00 80.56 85 ALA A N 1
ATOM 639 C CA . ALA A 1 85 ? 11.850 -2.737 -14.697 1.00 80.56 85 ALA A CA 1
ATOM 640 C C . ALA A 1 85 ? 12.060 -3.890 -15.697 1.00 80.56 85 ALA A C 1
ATOM 642 O O . ALA A 1 85 ? 12.945 -3.812 -16.549 1.00 80.56 85 ALA A O 1
ATOM 643 N N . THR A 1 86 ? 11.184 -4.902 -15.666 1.00 84.75 86 THR A N 1
ATOM 644 C CA . THR A 1 86 ? 11.216 -6.044 -16.601 1.00 84.75 86 THR A CA 1
ATOM 645 C C . THR A 1 86 ? 11.044 -5.604 -18.060 1.00 84.75 86 THR A C 1
ATOM 647 O O . THR A 1 86 ? 11.756 -6.063 -18.952 1.00 84.75 86 THR A O 1
ATOM 650 N N . SER A 1 87 ? 10.100 -4.694 -18.323 1.00 84.56 87 SER A N 1
ATOM 651 C CA . SER A 1 87 ? 9.821 -4.207 -19.683 1.00 84.56 87 SER A CA 1
ATOM 652 C C . SER A 1 87 ? 10.979 -3.384 -20.249 1.00 84.56 87 SER A C 1
ATOM 654 O O . SER A 1 87 ? 11.293 -3.480 -21.439 1.00 84.56 87 SER A O 1
ATOM 656 N N . TYR A 1 88 ? 11.621 -2.577 -19.399 1.00 81.12 88 TYR A N 1
ATOM 657 C CA . TYR A 1 88 ? 12.807 -1.822 -19.784 1.00 81.12 88 TYR A CA 1
ATOM 658 C C . TYR A 1 88 ? 13.957 -2.765 -20.119 1.00 81.12 88 TYR A C 1
ATOM 660 O O . TYR A 1 88 ? 14.480 -2.654 -21.221 1.00 81.12 88 TYR A O 1
ATOM 668 N N . GLU A 1 89 ? 14.274 -3.733 -19.251 1.00 82.31 89 GLU A N 1
ATOM 669 C CA . GLU A 1 89 ? 15.323 -4.738 -19.486 1.00 82.31 89 GLU A CA 1
ATOM 670 C C . GLU A 1 89 ? 15.156 -5.470 -20.824 1.00 82.31 89 GLU A C 1
ATOM 672 O O . GLU A 1 89 ? 16.095 -5.522 -21.619 1.00 82.31 89 GLU A O 1
ATOM 677 N N . ALA A 1 90 ? 13.946 -5.953 -21.125 1.00 85.06 90 ALA A N 1
ATOM 678 C CA . ALA A 1 90 ? 13.660 -6.610 -22.400 1.00 85.06 90 ALA A CA 1
ATOM 679 C C . ALA A 1 90 ? 13.934 -5.685 -23.602 1.00 85.06 90 ALA A C 1
ATOM 681 O O . ALA A 1 90 ? 14.539 -6.096 -24.593 1.00 85.06 90 ALA A O 1
ATOM 682 N N . THR A 1 91 ? 13.549 -4.410 -23.489 1.00 82.62 91 THR A N 1
ATOM 683 C CA . THR A 1 91 ? 13.825 -3.393 -24.516 1.00 82.62 91 THR A CA 1
ATOM 684 C C . THR A 1 91 ? 15.332 -3.148 -24.670 1.00 82.62 91 THR A C 1
ATOM 686 O O . THR A 1 91 ? 15.818 -2.930 -25.785 1.00 82.62 91 THR A O 1
ATOM 689 N N . GLU A 1 92 ? 16.102 -3.197 -23.579 1.00 80.06 92 GLU A N 1
ATOM 690 C CA . GLU A 1 92 ? 17.560 -3.065 -23.648 1.00 80.06 92 GLU A CA 1
ATOM 691 C C . GLU A 1 92 ? 18.212 -4.246 -24.355 1.00 80.06 92 GLU A C 1
ATOM 693 O O . GLU A 1 92 ? 19.106 -4.040 -25.177 1.00 80.06 92 GLU A O 1
ATOM 698 N N . ASP A 1 93 ? 17.778 -5.468 -24.047 1.00 83.00 93 ASP A N 1
ATOM 699 C CA . ASP A 1 93 ? 18.299 -6.693 -24.650 1.00 83.00 93 ASP A CA 1
ATOM 700 C C . ASP A 1 93 ? 18.063 -6.705 -26.163 1.00 83.00 93 ASP A C 1
ATOM 702 O O . ASP A 1 93 ? 18.979 -6.996 -26.946 1.00 83.00 93 ASP A O 1
ATOM 706 N N . GLU A 1 94 ? 16.872 -6.283 -26.591 1.00 84.81 94 GLU A N 1
ATOM 707 C CA . GLU A 1 94 ? 16.548 -6.087 -28.001 1.00 84.81 94 GLU A CA 1
ATOM 708 C C . GLU A 1 94 ? 17.471 -5.051 -28.655 1.00 84.81 94 GLU A C 1
ATOM 710 O O . GLU A 1 94 ? 18.087 -5.344 -29.687 1.00 84.81 94 GLU A O 1
ATOM 715 N N . LEU A 1 95 ? 17.645 -3.868 -28.050 1.00 81.56 95 LEU A N 1
ATOM 716 C CA . LEU A 1 95 ? 18.542 -2.841 -28.591 1.00 81.56 95 LEU A CA 1
ATOM 717 C C . LEU A 1 95 ? 19.995 -3.320 -28.658 1.00 81.56 95 LEU A C 1
ATOM 719 O O . LEU A 1 95 ? 20.673 -3.079 -29.660 1.00 81.56 95 LEU A O 1
ATOM 723 N N . ARG A 1 96 ? 20.475 -4.014 -27.624 1.00 79.88 96 ARG A N 1
ATOM 724 C CA . ARG A 1 96 ? 21.844 -4.538 -27.552 1.00 79.88 96 ARG A CA 1
ATOM 725 C C . ARG A 1 96 ? 22.085 -5.555 -28.671 1.00 79.88 96 ARG A C 1
ATOM 727 O O . ARG A 1 96 ? 23.109 -5.481 -29.352 1.00 79.88 96 ARG A O 1
ATOM 734 N N . SER A 1 97 ? 21.108 -6.425 -28.937 1.00 83.50 97 SER A N 1
ATOM 735 C CA . SER A 1 97 ? 21.151 -7.388 -30.047 1.00 83.50 97 SER A CA 1
ATOM 736 C C . SER A 1 97 ? 21.081 -6.728 -31.435 1.00 83.50 97 SER A C 1
ATOM 738 O O . SER A 1 97 ? 21.712 -7.192 -32.387 1.00 83.50 97 SER A O 1
ATOM 740 N N . ALA A 1 98 ? 20.339 -5.624 -31.571 1.00 81.44 98 ALA A N 1
ATOM 741 C CA . ALA A 1 98 ? 20.202 -4.886 -32.824 1.00 81.44 98 ALA A CA 1
ATOM 742 C C . ALA A 1 98 ? 21.437 -4.032 -33.144 1.00 81.44 98 ALA A C 1
ATOM 744 O O . ALA A 1 98 ? 21.776 -3.863 -34.311 1.00 81.44 98 ALA A O 1
ATOM 745 N 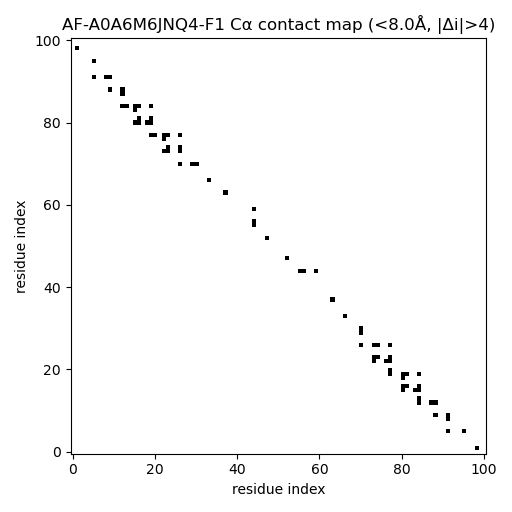N . VAL A 1 99 ? 22.109 -3.502 -32.119 1.00 74.62 99 VAL A N 1
ATOM 746 C CA . VAL A 1 99 ? 23.318 -2.675 -32.254 1.00 74.62 99 VAL A CA 1
ATOM 747 C C . VAL A 1 99 ? 24.584 -3.513 -32.446 1.00 74.62 99 VAL A C 1
ATOM 749 O O . VAL A 1 99 ? 25.528 -3.008 -33.057 1.0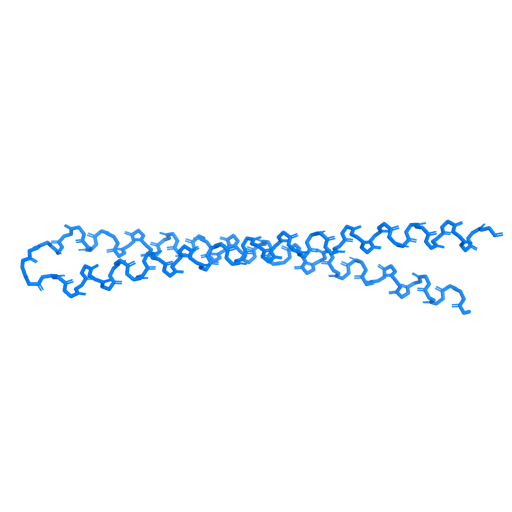0 74.62 99 VAL A O 1
ATOM 752 N N . GLY A 1 100 ? 24.601 -4.749 -31.935 1.00 66.88 100 GLY A N 1
ATOM 753 C CA . GLY A 1 100 ? 25.689 -5.719 -32.107 1.00 66.88 100 GLY A CA 1
ATOM 754 C C . GLY A 1 100 ? 25.733 -6.418 -33.474 1.00 66.88 100 GLY A C 1
ATOM 755 O O . GLY A 1 100 ? 26.661 -7.186 -33.718 1.00 66.88 100 GLY A O 1
ATOM 756 N N . ARG A 1 101 ? 24.755 -6.156 -34.351 1.00 54.59 101 ARG A N 1
ATOM 757 C CA . ARG A 1 101 ? 24.791 -6.481 -35.786 1.00 54.59 101 ARG A CA 1
ATOM 758 C C . ARG A 1 101 ? 25.274 -5.277 -36.593 1.00 54.59 101 ARG A C 1
ATOM 760 O O . ARG A 1 101 ? 25.944 -5.519 -37.618 1.00 54.59 101 ARG A O 1
#

Secondary structure (DSSP, 8-state):
-HHHHHHHHHHHHHHHHHHHHHHHHHHHHHHHHHHHHHHHHHHHHHHS-STT-HHHHHHHHHHHHHHHHHHHHHHHHHHHHHHHHHHHHHHHHHHHHHH--

Radius of gyration: 22.49 Å; Cα contacts (8 Å, |Δi|>4): 40; chains: 1; bounding box: 53×15×61 Å

Organism: NCBI:txid2736640

Mean predicted aligned error: 6.74 Å

Solvent-accessible surface area (backbone atoms only — not comparable to full-atom values): 5391 Å² total; per-residue (Å²): 109,72,64,61,54,53,53,53,49,58,52,51,34,52,51,36,45,53,51,23,53,52,44,44,54,49,34,51,54,53,43,52,51,49,52,51,52,49,52,60,51,48,57,52,53,69,72,54,73,58,94,88,29,54,71,56,53,52,53,50,52,53,48,55,56,50,51,52,51,52,47,54,51,37,53,52,49,27,52,50,34,47,52,50,24,54,53,45,46,54,53,49,53,52,49,53,58,63,69,76,106

InterPro domains:
  IPR010310 Type VII secretion system ESAT-6-like [PF06013] (9-92)
  IPR010310 Type VII secretion system ESAT-6-like [TIGR03930] (9-95)
  IPR036689 ESAT-6-like superfamily [SSF140453] (9-99)

Nearest PDB structures (foldseek):
  3fav-assembly2_C  TM=8.836E-01  e=4.801E-03  Mycobacterium tuberculosis H37Rv
  6zvr-assembly1_C  TM=4.097E-01  e=3.045E+00  Nostoc punctiforme
  8tgd-assembly1_B  TM=3.674E-01  e=2.359E+00  Homo sapiens
  9jz0-assembly1_1  TM=3.720E-01  e=2.857E+00  Escherichia phage T7
  9gcf-assembly1_B  TM=3.466E-01  e=3.461E+00  Bos taurus

pLDDT: mean 85.32, std 8.25, range [54.59, 97.31]

Foldseek 3Di:
DLVVVLVVLVVVLVVLVVVLVVLVVVLVVLLVVLVVVLVVVVVVLVVDDDPVCVVVVVVNVVSVVVSVVSSVVSVVVSVVSVVVSVVSVVVSVVSVVVVVD

Sequence (101 aa):
MKEIVMARIGVQSEELREQSSRVAMGSTEVTDILNRLTGEIGALAASWQGAASEAFQSRWAEWQAGAQQVQAAMDNMGVFLEQAATSYEATEDELRSAVGR